Protein AF-A0A0A2BU10-F1 (afdb_monomer_lite)

Sequence (121 aa):
MFIAMEITPDFAKECREDALRKYEDEQQKVGLKMMMMGYYKAKSLLSEEGLKKVFEIDKKRASDEVFNKEFSQKMWLSTEEVWSEVLGKLMIKVTDAYGLKREHDIKFDLPDEDPNLDFFV

Structure (mmCIF, N/CA/C/O backbone):
data_AF-A0A0A2BU10-F1
#
_entry.id   AF-A0A0A2BU10-F1
#
loop_
_atom_site.group_PDB
_atom_site.id
_atom_site.type_symbol
_atom_site.label_atom_id
_atom_site.label_alt_id
_atom_site.label_comp_id
_atom_site.label_asym_id
_atom_site.label_entity_id
_atom_site.label_seq_id
_atom_site.pdbx_PDB_ins_code
_atom_site.Cartn_x
_atom_site.Cartn_y
_atom_site.Cartn_z
_atom_site.occupancy
_atom_site.B_iso_or_equiv
_atom_site.auth_seq_id
_atom_site.auth_comp_id
_atom_site.auth_asym_id
_atom_site.auth_atom_id
_atom_site.pdbx_PDB_model_num
ATOM 1 N N . MET A 1 1 ? 10.791 1.892 -42.647 1.00 36.06 1 MET A N 1
ATOM 2 C CA . MET A 1 1 ? 11.795 2.888 -42.224 1.00 36.06 1 MET A CA 1
ATOM 3 C C . MET A 1 1 ? 11.442 3.280 -40.801 1.00 36.06 1 MET A C 1
ATOM 5 O O . MET A 1 1 ? 10.471 3.998 -40.614 1.00 36.06 1 MET A O 1
ATOM 9 N N . PHE A 1 2 ? 12.116 2.702 -39.806 1.00 45.41 2 PHE A N 1
ATOM 10 C CA . PHE A 1 2 ? 11.942 3.122 -38.417 1.00 45.41 2 PHE A CA 1
ATOM 11 C C . PHE A 1 2 ? 12.769 4.392 -38.233 1.00 45.41 2 PHE A C 1
ATOM 13 O O . PHE A 1 2 ? 13.982 4.363 -38.423 1.00 45.41 2 PHE A O 1
ATOM 20 N N . ILE A 1 3 ? 12.109 5.513 -37.955 1.00 45.59 3 ILE A N 1
ATOM 21 C CA . ILE A 1 3 ? 12.797 6.733 -37.541 1.00 45.59 3 ILE A CA 1
ATOM 22 C C . ILE A 1 3 ? 13.315 6.436 -36.135 1.00 45.59 3 ILE A C 1
ATOM 24 O O . ILE A 1 3 ? 12.519 6.241 -35.219 1.00 45.59 3 ILE A O 1
ATOM 28 N N . ALA A 1 4 ? 14.634 6.322 -35.982 1.00 52.97 4 ALA A N 1
ATOM 29 C CA . ALA A 1 4 ? 15.242 6.306 -34.663 1.00 52.97 4 ALA A CA 1
ATOM 30 C C . ALA A 1 4 ? 14.928 7.661 -34.020 1.00 52.97 4 ALA A C 1
ATOM 32 O O . ALA A 1 4 ? 15.384 8.699 -34.495 1.00 52.97 4 ALA A O 1
ATOM 33 N N . MET A 1 5 ? 14.068 7.657 -33.006 1.00 67.69 5 MET A N 1
ATOM 34 C CA . MET A 1 5 ? 13.774 8.857 -32.239 1.00 67.69 5 MET A CA 1
ATOM 35 C C . MET A 1 5 ? 15.015 9.148 -31.391 1.00 67.69 5 MET A C 1
ATOM 37 O O . MET A 1 5 ? 15.316 8.397 -30.465 1.00 67.69 5 MET A O 1
ATOM 41 N N . GLU A 1 6 ? 15.783 10.178 -31.746 1.00 78.56 6 GLU A N 1
ATOM 42 C CA . GLU A 1 6 ? 16.913 10.609 -30.922 1.00 78.56 6 GLU A CA 1
ATOM 43 C C . GLU A 1 6 ? 16.376 11.189 -29.611 1.00 78.56 6 GLU A C 1
ATOM 45 O O . GLU A 1 6 ? 15.717 12.229 -29.587 1.00 78.56 6 GLU A O 1
ATOM 50 N N . ILE A 1 7 ? 16.635 10.490 -28.507 1.00 83.06 7 ILE A N 1
ATOM 51 C CA . ILE A 1 7 ? 16.296 10.966 -27.168 1.00 83.06 7 ILE A CA 1
ATOM 52 C C . ILE A 1 7 ? 17.326 12.019 -26.768 1.00 83.06 7 ILE A C 1
ATOM 54 O O . ILE A 1 7 ? 18.489 11.705 -26.509 1.00 83.06 7 ILE A O 1
ATOM 58 N N . THR A 1 8 ? 16.896 13.277 -26.701 1.00 91.19 8 THR A N 1
ATOM 59 C CA . THR A 1 8 ? 17.730 14.358 -26.172 1.00 91.19 8 THR A CA 1
ATOM 60 C C . THR A 1 8 ? 17.793 14.285 -24.640 1.00 91.19 8 THR A C 1
ATOM 62 O O . THR A 1 8 ? 16.871 13.756 -24.006 1.00 91.19 8 THR A O 1
ATOM 65 N N . PRO A 1 9 ? 18.848 14.830 -24.004 1.00 88.31 9 PRO A N 1
ATOM 66 C CA . PRO A 1 9 ? 18.928 14.898 -22.545 1.00 88.31 9 PRO A CA 1
ATOM 67 C C . PRO A 1 9 ? 17.725 15.604 -21.904 1.00 88.31 9 PRO A C 1
ATOM 69 O O . PRO A 1 9 ? 17.228 15.143 -20.875 1.00 88.31 9 PRO A O 1
ATOM 72 N N . ASP A 1 10 ? 17.232 16.670 -22.538 1.00 86.56 10 ASP A N 1
ATOM 73 C CA . ASP A 1 10 ? 16.078 17.437 -22.061 1.00 86.56 10 ASP A CA 1
ATOM 74 C C . ASP A 1 10 ? 14.787 16.619 -22.143 1.00 86.56 10 ASP A C 1
ATOM 76 O O . ASP A 1 10 ? 14.052 16.534 -21.161 1.00 86.56 10 ASP A O 1
ATOM 80 N N . PHE A 1 11 ? 14.560 15.917 -23.258 1.00 87.50 11 PHE A N 1
ATOM 81 C CA . PHE A 1 11 ? 13.401 15.035 -23.404 1.00 87.50 11 PHE A CA 1
ATOM 82 C C . PHE A 1 11 ? 13.438 13.869 -22.403 1.00 87.50 11 PHE A C 1
ATOM 84 O O . PHE A 1 11 ? 12.429 13.543 -21.777 1.00 87.50 11 PHE A O 1
ATOM 91 N N . ALA A 1 12 ? 14.614 13.264 -22.186 1.00 86.75 12 ALA A N 1
ATOM 92 C CA . ALA A 1 12 ? 14.791 12.211 -21.185 1.00 86.75 12 ALA A CA 1
ATOM 93 C C . ALA A 1 12 ? 14.513 12.708 -19.759 1.00 86.75 12 ALA A C 1
ATOM 95 O O . ALA A 1 12 ? 13.986 11.967 -18.927 1.00 86.75 12 ALA A O 1
ATOM 96 N N . LYS A 1 13 ? 14.901 13.949 -19.449 1.00 87.94 13 LYS A N 1
ATOM 97 C CA . LYS A 1 13 ? 14.602 14.585 -18.165 1.00 87.94 13 LYS A CA 1
ATOM 98 C C . LYS A 1 13 ? 13.097 14.800 -18.002 1.00 87.94 13 LYS A C 1
ATOM 100 O O . LYS A 1 13 ? 12.555 14.335 -17.004 1.00 87.94 13 LYS A O 1
ATOM 105 N N . GLU A 1 14 ? 12.437 15.393 -18.993 1.00 91.00 14 GLU A N 1
ATOM 106 C CA . GLU A 1 14 ? 10.991 15.648 -18.971 1.00 91.00 14 GLU A CA 1
ATOM 107 C C . GLU A 1 14 ? 10.188 14.353 -18.785 1.00 91.00 14 GLU A C 1
ATOM 109 O O . GLU A 1 14 ? 9.307 14.284 -17.931 1.00 91.00 14 GLU A O 1
ATOM 114 N N . CYS A 1 15 ? 10.552 13.286 -19.503 1.00 89.50 15 CYS A N 1
ATOM 115 C CA . CYS A 1 15 ? 9.907 11.981 -19.363 1.00 89.50 15 CYS A CA 1
ATOM 116 C C . CYS A 1 15 ? 10.041 11.398 -17.946 1.00 89.50 15 CYS A C 1
ATOM 118 O O . CYS A 1 15 ? 9.086 10.819 -17.430 1.00 89.50 15 CYS A O 1
ATOM 120 N N . ARG A 1 16 ? 11.207 11.548 -17.301 1.00 90.50 16 ARG A N 1
ATOM 121 C CA . ARG A 1 16 ? 11.422 11.071 -15.923 1.00 90.50 16 ARG A CA 1
ATOM 122 C C . ARG A 1 16 ? 10.639 11.890 -14.903 1.00 90.50 16 ARG A C 1
ATOM 124 O O . ARG A 1 16 ? 10.041 11.305 -14.007 1.00 90.50 16 ARG A O 1
ATOM 131 N N . GLU A 1 17 ? 10.630 13.211 -15.042 1.00 92.25 17 GLU A N 1
ATOM 132 C CA . GLU A 1 17 ? 9.899 14.10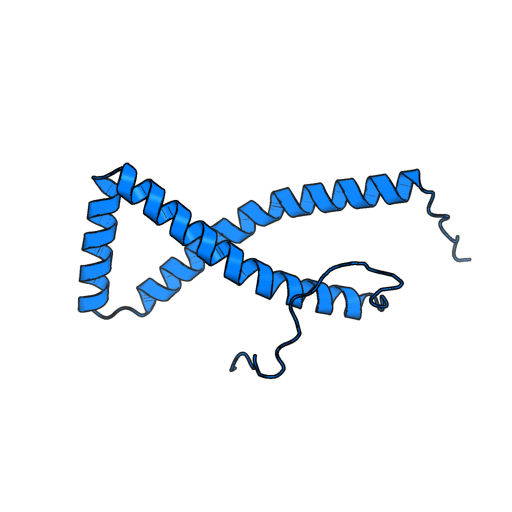8 -14.139 1.00 92.25 17 GLU A CA 1
ATOM 133 C C . GLU A 1 17 ? 8.381 13.911 -14.260 1.00 92.25 17 GLU A C 1
ATOM 135 O O . GLU A 1 17 ? 7.687 13.811 -13.248 1.00 92.25 17 GLU A O 1
ATOM 140 N N . ASP A 1 18 ? 7.862 13.771 -15.484 1.00 95.19 18 ASP A N 1
ATOM 141 C CA . ASP A 1 18 ? 6.446 13.478 -15.714 1.00 95.19 18 ASP A CA 1
ATOM 142 C C . ASP A 1 18 ? 6.043 12.111 -15.143 1.00 95.19 18 ASP A C 1
ATOM 144 O O . ASP A 1 18 ? 5.007 11.998 -14.482 1.00 95.19 18 ASP A O 1
ATOM 148 N N . ALA A 1 19 ? 6.873 11.084 -15.350 1.00 92.62 19 ALA A N 1
ATOM 149 C CA . ALA A 1 19 ? 6.634 9.753 -14.801 1.00 92.62 19 ALA A CA 1
ATOM 150 C C . ALA A 1 19 ? 6.667 9.745 -13.266 1.00 92.62 19 ALA A C 1
ATOM 152 O O . ALA A 1 19 ? 5.787 9.139 -12.657 1.00 92.62 19 ALA A O 1
ATOM 153 N N . LEU A 1 20 ? 7.627 10.440 -12.643 1.00 92.31 20 LEU A N 1
ATOM 154 C CA . LEU A 1 20 ? 7.727 10.543 -11.185 1.00 92.31 20 LEU A CA 1
ATOM 155 C C . LEU A 1 20 ? 6.500 11.237 -10.590 1.00 92.31 20 LEU A C 1
ATOM 157 O O . LEU A 1 20 ? 5.886 10.710 -9.671 1.00 92.31 20 LEU A O 1
ATOM 161 N N . ARG A 1 21 ? 6.083 12.366 -11.168 1.00 94.44 21 ARG A N 1
ATOM 162 C CA . ARG A 1 21 ? 4.884 13.081 -10.720 1.00 94.44 21 ARG A CA 1
ATOM 163 C C . ARG A 1 21 ? 3.631 12.206 -10.808 1.00 94.44 21 ARG A C 1
ATOM 165 O O . ARG A 1 21 ? 2.846 12.147 -9.869 1.00 94.44 21 ARG A O 1
ATOM 172 N N . LYS A 1 22 ? 3.448 11.496 -11.927 1.00 94.38 22 LYS A N 1
ATOM 173 C CA . LYS A 1 22 ? 2.324 10.558 -12.093 1.00 94.38 22 LYS A CA 1
ATOM 174 C C . LYS A 1 22 ? 2.388 9.412 -11.089 1.00 94.38 22 LYS A C 1
ATOM 176 O O . LYS A 1 22 ? 1.353 8.988 -10.587 1.00 94.38 22 LYS A O 1
ATOM 181 N N . TYR A 1 23 ? 3.587 8.913 -10.805 1.00 91.75 23 TYR A N 1
ATOM 182 C CA . TYR A 1 23 ? 3.799 7.900 -9.782 1.00 91.75 23 TYR A CA 1
ATOM 183 C C . TYR A 1 23 ? 3.380 8.406 -8.394 1.00 91.75 23 TYR A C 1
ATOM 185 O O . TYR A 1 23 ? 2.582 7.742 -7.736 1.00 91.75 23 TYR A O 1
ATOM 193 N N . GLU A 1 24 ? 3.844 9.586 -7.980 1.00 90.38 24 GLU A N 1
ATOM 194 C CA . GLU A 1 24 ? 3.511 10.190 -6.682 1.00 90.38 24 GLU A CA 1
ATOM 195 C C . GLU A 1 24 ? 1.996 10.423 -6.533 1.00 90.38 24 GLU A C 1
ATOM 197 O O . GLU A 1 24 ? 1.407 10.085 -5.500 1.00 90.38 24 GLU A O 1
ATOM 202 N N . ASP A 1 25 ? 1.342 10.910 -7.594 1.00 91.44 25 ASP A N 1
ATOM 203 C CA . ASP A 1 25 ? -0.111 11.110 -7.636 1.00 91.44 25 ASP A CA 1
ATOM 204 C C . ASP A 1 25 ? -0.892 9.791 -7.477 1.00 91.44 25 ASP A C 1
ATOM 206 O O . ASP A 1 25 ? -1.939 9.749 -6.821 1.00 91.44 25 ASP A O 1
ATOM 210 N N . GLU A 1 26 ? -0.423 8.700 -8.090 1.00 91.31 26 GLU A N 1
ATOM 211 C CA . GLU A 1 26 ? -1.079 7.390 -8.009 1.00 91.31 26 GLU A CA 1
ATOM 212 C C . GLU A 1 26 ? -0.760 6.646 -6.707 1.00 91.31 26 GLU A C 1
ATOM 214 O O . GLU A 1 26 ? -1.636 5.961 -6.168 1.00 91.31 26 GLU A O 1
ATOM 219 N N . GLN A 1 27 ? 0.440 6.819 -6.145 1.00 89.06 27 GLN A N 1
ATOM 220 C CA . GLN A 1 27 ? 0.873 6.155 -4.913 1.00 89.06 27 GLN A CA 1
ATOM 221 C C . GLN A 1 27 ? -0.093 6.438 -3.758 1.00 89.06 27 GLN A C 1
ATOM 223 O O . GLN A 1 27 ? -0.518 5.512 -3.063 1.00 89.06 27 GLN A O 1
ATOM 228 N N . GLN A 1 28 ? -0.514 7.695 -3.583 1.00 84.69 28 GLN A N 1
ATOM 229 C CA . GLN A 1 28 ? -1.463 8.057 -2.526 1.00 84.69 28 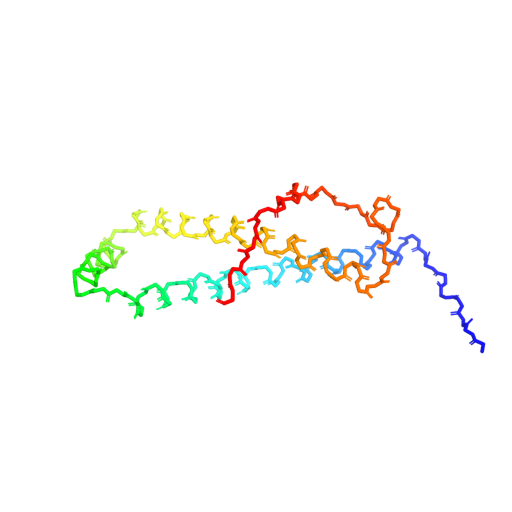GLN A CA 1
ATOM 230 C C . GLN A 1 28 ? -2.830 7.382 -2.716 1.00 84.69 28 GLN A C 1
ATOM 232 O O . GLN A 1 28 ? -3.422 6.868 -1.761 1.00 84.69 28 GLN A O 1
ATOM 237 N N . LYS A 1 29 ? -3.329 7.337 -3.958 1.00 88.88 29 LYS A N 1
ATOM 238 C CA . LYS A 1 29 ? -4.632 6.736 -4.288 1.00 88.88 29 LYS A CA 1
ATOM 239 C C . LYS A 1 29 ? -4.618 5.226 -4.074 1.00 88.88 29 LYS A C 1
ATOM 241 O O . LYS A 1 29 ? -5.583 4.670 -3.543 1.00 88.88 29 LYS A O 1
ATOM 246 N N . VAL A 1 30 ? -3.542 4.562 -4.494 1.00 88.50 30 VAL A N 1
ATOM 247 C CA . VAL A 1 30 ? -3.366 3.114 -4.340 1.00 88.50 30 VAL A CA 1
ATOM 248 C C . VAL A 1 30 ? -3.190 2.749 -2.871 1.00 88.50 30 VAL A C 1
ATOM 250 O O . VAL A 1 30 ? -3.894 1.856 -2.401 1.00 88.50 30 VAL A O 1
ATOM 253 N N . GLY A 1 31 ? -2.356 3.482 -2.126 1.00 87.56 31 GLY A N 1
ATOM 254 C CA . GLY A 1 31 ? -2.157 3.261 -0.692 1.00 87.56 31 GLY A CA 1
ATOM 255 C C . GLY A 1 31 ? -3.471 3.324 0.089 1.00 87.56 31 GLY A C 1
ATOM 256 O O . GLY A 1 31 ? -3.797 2.406 0.842 1.00 87.56 31 GLY A O 1
ATOM 257 N N . LEU A 1 32 ? -4.308 4.338 -0.167 1.00 89.00 32 LEU A N 1
ATOM 258 C CA . LEU A 1 32 ? -5.626 4.439 0.468 1.00 89.00 32 LEU A CA 1
ATOM 259 C C . LEU A 1 32 ? -6.535 3.246 0.120 1.00 89.00 32 LEU A C 1
ATOM 261 O O . LEU A 1 32 ? -7.176 2.675 1.007 1.00 89.00 32 LEU A O 1
ATOM 265 N N . LYS A 1 33 ? -6.581 2.844 -1.157 1.00 90.69 33 LYS A N 1
ATOM 266 C CA . LYS A 1 33 ? -7.381 1.690 -1.599 1.00 90.69 33 LYS A CA 1
ATOM 267 C C . LYS A 1 33 ? -6.907 0.389 -0.955 1.00 90.69 33 LYS A C 1
ATOM 269 O O . LYS A 1 33 ? -7.745 -0.372 -0.476 1.00 90.69 33 LYS A O 1
ATOM 274 N N . MET A 1 34 ? -5.598 0.150 -0.897 1.00 90.56 34 MET A N 1
ATOM 275 C CA . MET A 1 34 ? -5.024 -1.033 -0.251 1.00 90.56 34 MET A CA 1
ATOM 276 C C . MET A 1 34 ? -5.357 -1.081 1.236 1.00 90.56 34 MET A C 1
ATOM 278 O O . MET A 1 34 ? -5.822 -2.115 1.717 1.00 90.56 34 MET A O 1
ATOM 282 N N . MET A 1 35 ? -5.209 0.040 1.945 1.00 90.56 35 MET A N 1
ATOM 283 C CA . MET A 1 35 ? -5.571 0.131 3.359 1.00 90.56 35 MET A CA 1
ATOM 284 C C . MET A 1 35 ? -7.054 -0.218 3.579 1.00 90.56 35 MET A C 1
ATOM 286 O O . MET A 1 35 ? -7.382 -1.019 4.457 1.00 90.56 35 MET A O 1
ATOM 290 N N . MET A 1 36 ? -7.960 0.329 2.757 1.00 90.56 36 MET A N 1
ATOM 291 C CA . MET A 1 36 ? -9.395 0.024 2.835 1.00 90.56 36 MET A CA 1
ATOM 292 C C . MET A 1 36 ? -9.692 -1.449 2.536 1.00 90.56 36 MET A C 1
ATOM 294 O O . MET A 1 36 ? -10.439 -2.090 3.275 1.00 90.56 36 MET A O 1
ATOM 298 N N . MET A 1 37 ? -9.099 -2.001 1.475 1.00 92.75 37 MET A N 1
ATOM 299 C CA . MET A 1 37 ? -9.263 -3.411 1.116 1.00 92.75 37 MET A CA 1
ATOM 300 C C . MET A 1 37 ? -8.777 -4.333 2.235 1.00 92.75 37 MET A C 1
ATOM 302 O O . MET A 1 37 ? -9.498 -5.257 2.609 1.00 92.75 37 MET A O 1
ATOM 306 N N . GLY A 1 38 ? -7.603 -4.055 2.808 1.00 91.56 38 GLY A N 1
ATOM 307 C CA . GLY A 1 38 ? -7.049 -4.805 3.933 1.00 91.56 38 GLY A CA 1
ATOM 308 C C . GLY A 1 38 ? -7.966 -4.763 5.153 1.00 91.56 38 GLY A C 1
ATOM 309 O O . GLY A 1 38 ? -8.283 -5.805 5.725 1.00 91.56 38 GLY A O 1
ATOM 310 N N . TYR A 1 39 ? -8.483 -3.582 5.497 1.00 89.81 39 TYR A N 1
ATOM 311 C CA . TYR A 1 39 ? -9.431 -3.418 6.598 1.00 89.81 39 TYR A CA 1
ATOM 312 C C . TYR A 1 39 ? -10.717 -4.225 6.395 1.00 89.81 39 TYR A C 1
ATOM 314 O O . TYR A 1 39 ? -11.135 -4.962 7.292 1.00 89.81 39 TYR A O 1
ATOM 322 N N . TYR A 1 40 ? -11.344 -4.127 5.219 1.00 92.81 40 TYR A N 1
ATOM 323 C CA . TYR A 1 40 ? -12.577 -4.864 4.937 1.00 92.81 40 TYR A CA 1
ATOM 324 C C . TYR A 1 40 ? -12.346 -6.368 4.866 1.00 92.81 40 TYR A C 1
ATOM 326 O O . TYR A 1 40 ? -13.145 -7.133 5.408 1.00 92.81 40 TYR A O 1
ATOM 334 N N . LYS A 1 41 ? -11.239 -6.801 4.255 1.00 95.25 41 LYS A N 1
ATOM 335 C CA . LYS A 1 41 ? -10.888 -8.217 4.195 1.00 95.25 41 LYS A CA 1
ATOM 336 C C . LYS A 1 41 ? -10.643 -8.773 5.593 1.00 95.25 41 LYS A C 1
ATOM 338 O O . LYS A 1 41 ? -11.230 -9.800 5.921 1.00 95.25 41 LYS A O 1
ATOM 343 N N . ALA A 1 42 ? -9.878 -8.076 6.432 1.00 93.44 42 ALA A N 1
ATOM 344 C CA . ALA A 1 42 ? -9.670 -8.467 7.822 1.00 93.44 42 ALA A CA 1
ATOM 345 C C . ALA A 1 42 ? -11.007 -8.569 8.567 1.00 93.44 42 ALA A C 1
ATOM 347 O O . ALA A 1 42 ? -11.308 -9.624 9.118 1.00 93.44 42 ALA A O 1
ATOM 348 N N . LYS A 1 43 ? -11.855 -7.530 8.497 1.00 92.12 43 LYS A N 1
ATOM 349 C CA . LYS A 1 43 ? -13.188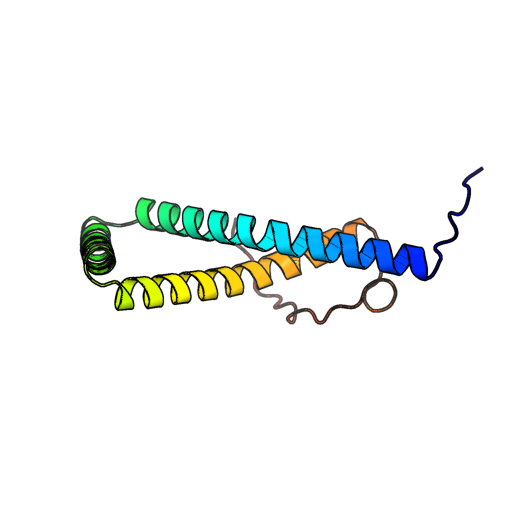 -7.526 9.121 1.00 92.12 43 LYS A CA 1
ATOM 350 C C . LYS A 1 43 ? -14.070 -8.688 8.671 1.00 92.12 43 LYS A C 1
ATOM 352 O O . LYS A 1 43 ? -14.759 -9.266 9.505 1.00 92.12 43 LYS A O 1
ATOM 357 N N . SER A 1 44 ? -14.030 -9.048 7.388 1.00 96.12 44 SER A N 1
ATOM 358 C CA . SER A 1 44 ? -14.829 -10.152 6.835 1.00 96.12 44 SER A CA 1
ATOM 359 C C . SER A 1 44 ? -14.460 -11.532 7.392 1.00 96.12 44 SER A C 1
ATOM 361 O O . SER A 1 44 ? -15.238 -12.469 7.251 1.00 96.12 44 SER A O 1
ATOM 363 N N . LEU A 1 45 ? -13.282 -11.656 8.010 1.00 97.31 45 LEU A N 1
ATOM 364 C CA . LEU A 1 45 ? -12.745 -12.904 8.550 1.00 97.31 45 LEU A CA 1
ATOM 365 C C . LEU A 1 45 ? -12.798 -12.961 10.085 1.00 97.31 45 LEU A C 1
ATOM 367 O O . LEU A 1 45 ? -12.336 -13.935 10.677 1.00 97.31 45 LEU A O 1
ATOM 371 N N . LEU A 1 46 ? -13.318 -11.922 10.749 1.00 97.00 46 LEU A N 1
ATOM 372 C CA . LEU A 1 46 ? -13.345 -11.862 12.208 1.00 97.00 46 LEU A CA 1
ATOM 373 C C . LEU A 1 46 ? -14.418 -12.781 12.792 1.00 97.00 46 LEU A C 1
ATOM 375 O O . LEU A 1 46 ? -15.548 -12.843 12.314 1.00 97.00 46 LEU A O 1
ATOM 379 N N . SER A 1 47 ? -14.074 -13.416 13.910 1.00 97.94 47 SER A N 1
ATOM 380 C CA . SER A 1 47 ? -15.058 -13.998 14.818 1.00 97.94 47 SER A CA 1
ATOM 381 C C . SER A 1 47 ? -15.868 -12.904 15.524 1.00 97.94 47 SER A C 1
ATOM 383 O O . SER A 1 47 ? -15.498 -11.727 15.519 1.00 97.94 47 SER A O 1
ATOM 385 N N . GLU A 1 48 ? -16.937 -13.289 16.222 1.00 97.56 48 GLU A N 1
ATOM 386 C CA . GLU A 1 48 ? -17.702 -12.361 17.066 1.00 97.56 48 GLU A CA 1
ATOM 387 C C . GLU A 1 48 ? -16.828 -11.652 18.114 1.00 97.56 48 GLU A C 1
ATOM 389 O O . GLU A 1 48 ? -17.004 -10.462 18.374 1.00 97.56 48 GLU A O 1
ATOM 394 N N . GLU A 1 49 ? -15.855 -12.355 18.703 1.00 97.44 49 GLU A N 1
ATOM 395 C CA . GLU A 1 49 ? -14.907 -11.755 19.648 1.00 97.44 49 GLU A CA 1
ATOM 396 C C . GLU A 1 49 ? -13.987 -10.738 18.955 1.00 97.44 49 GLU A C 1
ATOM 398 O O . GLU A 1 49 ? -13.740 -9.653 19.485 1.00 97.44 49 GLU A O 1
ATOM 403 N N . GLY A 1 50 ? -13.521 -11.053 17.743 1.00 97.19 50 GLY A N 1
ATOM 404 C CA . GLY A 1 50 ? -12.741 -10.124 16.927 1.00 97.19 50 GLY A CA 1
ATOM 405 C C . GLY A 1 50 ? -13.527 -8.856 16.587 1.00 97.19 50 GLY A C 1
ATOM 406 O O . GLY A 1 50 ? -13.007 -7.749 16.731 1.00 97.19 50 GLY A O 1
ATOM 407 N N . LEU A 1 51 ? -14.801 -8.999 16.213 1.00 96.31 51 LEU A N 1
ATOM 408 C CA . LEU A 1 51 ? -15.690 -7.869 15.932 1.00 96.31 51 LEU A CA 1
ATOM 409 C C . LEU A 1 51 ? -15.889 -6.972 17.159 1.00 96.31 51 LEU A C 1
ATOM 411 O O . LEU A 1 51 ? -15.865 -5.750 17.013 1.00 96.31 51 LEU A O 1
ATOM 415 N N . LYS A 1 52 ? -16.019 -7.546 18.365 1.00 97.31 52 LYS A N 1
ATOM 416 C CA . LYS A 1 52 ? -16.103 -6.770 19.617 1.00 97.31 52 LYS A CA 1
ATOM 417 C C . LYS A 1 52 ? -14.858 -5.908 19.833 1.00 97.31 52 LYS A C 1
ATOM 419 O O . LYS A 1 52 ? -14.994 -4.712 20.074 1.00 97.31 52 LYS A O 1
ATOM 424 N N . LYS A 1 53 ? -13.660 -6.477 19.658 1.00 96.56 53 LYS A N 1
ATOM 425 C CA . LYS A 1 53 ? -12.389 -5.738 19.793 1.00 96.56 53 LYS A CA 1
ATOM 426 C C . LYS A 1 53 ? -12.289 -4.596 18.786 1.00 96.56 53 LYS A C 1
ATOM 428 O O . LYS A 1 53 ? -11.933 -3.476 19.143 1.00 96.56 53 LYS A O 1
ATOM 433 N N . VAL A 1 54 ? -12.637 -4.857 17.525 1.00 94.44 54 VAL A N 1
ATOM 434 C CA . VAL A 1 54 ? -12.608 -3.814 16.492 1.00 94.44 54 VAL A CA 1
ATOM 435 C C . VAL A 1 54 ? -13.629 -2.716 16.776 1.00 94.44 54 VAL A C 1
ATOM 437 O O . VAL A 1 54 ? -13.316 -1.545 16.594 1.00 94.44 54 VAL A O 1
ATOM 440 N N . PHE A 1 55 ? -14.810 -3.059 17.286 1.00 95.06 55 PHE A N 1
ATOM 441 C CA . PHE A 1 55 ? -15.813 -2.075 17.683 1.00 95.06 55 PHE A CA 1
ATOM 442 C C . PHE A 1 55 ? -15.344 -1.171 18.833 1.00 95.06 55 PHE A C 1
ATOM 444 O O . PHE A 1 55 ? -15.592 0.033 18.801 1.00 95.06 55 PHE A O 1
ATOM 451 N N . GLU A 1 56 ? -14.643 -1.714 19.831 1.00 96.44 56 GLU A N 1
ATOM 452 C CA . GLU A 1 56 ? -14.043 -0.919 20.914 1.00 96.44 56 GLU A CA 1
ATOM 453 C C . GLU A 1 56 ? -12.966 0.038 20.392 1.00 96.44 56 GLU A C 1
ATOM 455 O O . GLU A 1 56 ? -12.944 1.211 20.772 1.00 96.44 56 GLU A O 1
ATOM 460 N N . ILE A 1 57 ? -12.117 -0.431 19.472 1.00 95.38 57 ILE A N 1
ATOM 461 C CA . ILE A 1 57 ? -11.109 0.408 18.814 1.00 95.38 57 ILE A CA 1
ATOM 462 C C . ILE A 1 57 ? -11.782 1.504 17.982 1.00 95.38 57 ILE A C 1
ATOM 464 O O . ILE A 1 57 ? -11.425 2.671 18.129 1.00 95.38 57 ILE A O 1
ATOM 468 N N . ASP A 1 58 ? -12.766 1.163 17.145 1.00 93.88 58 ASP A N 1
ATOM 469 C CA . ASP A 1 58 ? -13.491 2.120 16.300 1.00 93.88 58 ASP A CA 1
ATOM 470 C C . ASP A 1 58 ? -14.205 3.181 17.165 1.00 93.88 58 ASP A C 1
ATOM 472 O O . ASP A 1 58 ? -14.152 4.372 16.852 1.00 93.88 58 ASP A O 1
ATOM 476 N N . LYS A 1 59 ? -14.788 2.789 18.309 1.00 96.81 59 LYS A N 1
ATOM 477 C CA . LYS A 1 59 ? -15.334 3.731 19.300 1.00 96.81 59 LYS A CA 1
ATOM 478 C C . LYS A 1 59 ? -14.270 4.666 19.858 1.00 96.81 59 LYS A C 1
ATOM 480 O O . LYS A 1 59 ? -14.493 5.873 19.889 1.00 96.81 59 LYS A O 1
ATOM 485 N N . LYS A 1 60 ? -13.122 4.126 20.276 1.00 97.12 60 LYS A N 1
ATOM 486 C CA . LYS A 1 60 ? -12.022 4.934 20.813 1.00 97.12 60 LYS A CA 1
ATOM 487 C C . LYS A 1 60 ? -11.522 5.939 19.776 1.00 97.12 60 LYS A C 1
ATOM 489 O O . LYS A 1 60 ? -11.345 7.104 20.107 1.00 97.12 60 LYS A O 1
ATOM 494 N N . ARG A 1 61 ? -11.375 5.519 18.515 1.00 95.81 61 ARG A N 1
ATOM 495 C CA . ARG A 1 61 ? -10.999 6.402 17.397 1.00 95.81 61 ARG A CA 1
ATOM 496 C C . ARG A 1 61 ? -11.993 7.540 17.180 1.00 95.81 61 ARG A C 1
ATOM 498 O O . ARG A 1 61 ? -11.580 8.634 16.823 1.00 95.81 61 ARG A O 1
ATOM 505 N N . ALA A 1 62 ? -13.285 7.297 17.383 1.00 95.50 62 ALA A N 1
ATOM 506 C CA . ALA A 1 62 ? -14.302 8.332 17.227 1.00 95.50 62 ALA A CA 1
ATOM 507 C C . ALA A 1 62 ? -14.285 9.374 18.361 1.00 95.50 62 ALA A C 1
ATOM 509 O O . ALA A 1 62 ? -14.697 10.509 18.144 1.00 95.50 62 ALA A O 1
ATOM 510 N N . SER A 1 63 ? -13.833 8.995 19.562 1.00 96.81 63 SER A N 1
ATOM 511 C CA . SER A 1 63 ? -13.842 9.863 20.748 1.00 96.81 63 SER A CA 1
ATOM 512 C C . SER A 1 63 ? -12.491 10.494 21.102 1.00 96.81 63 SER A C 1
ATOM 514 O O . SER A 1 63 ? -12.462 11.437 21.885 1.00 96.81 63 SER A O 1
ATOM 516 N N . ASP A 1 64 ? -11.384 9.958 20.585 1.00 97.56 64 ASP A N 1
ATOM 517 C CA . ASP A 1 64 ? -10.014 10.367 20.913 1.00 97.56 64 ASP A CA 1
ATOM 518 C C . ASP A 1 64 ? -9.237 10.681 19.625 1.00 97.56 64 ASP A C 1
ATOM 520 O O . ASP A 1 64 ? -8.816 9.787 18.885 1.00 97.56 64 ASP A O 1
ATOM 524 N N . GLU A 1 65 ? -9.068 11.977 19.350 1.00 96.88 65 GLU A N 1
ATOM 525 C CA . GLU A 1 65 ? -8.399 12.476 18.146 1.00 96.88 65 GLU A CA 1
ATOM 526 C C . GLU A 1 65 ? -6.911 12.102 18.106 1.00 96.88 65 GLU A C 1
ATOM 528 O O . GLU A 1 65 ? -6.395 11.755 17.040 1.00 96.88 65 GLU A O 1
ATOM 533 N N . VAL A 1 66 ? -6.229 12.115 19.258 1.00 97.56 66 VAL A N 1
ATOM 534 C CA . VAL A 1 66 ? -4.805 11.759 19.355 1.00 97.56 66 VAL A CA 1
ATOM 535 C C . VAL A 1 66 ? -4.634 10.288 19.006 1.00 97.56 66 VAL A C 1
ATOM 537 O O . VAL A 1 66 ? -3.866 9.952 18.102 1.00 97.56 66 VAL A O 1
ATOM 540 N N . PHE A 1 67 ? -5.434 9.423 19.631 1.00 97.25 67 PHE A N 1
ATOM 541 C CA . PHE A 1 67 ? -5.436 7.999 19.316 1.00 97.25 67 PHE A CA 1
ATOM 542 C C . PHE A 1 67 ? -5.794 7.739 17.850 1.00 97.25 67 PHE A C 1
ATOM 544 O O . PHE A 1 67 ? -5.174 6.897 17.200 1.00 97.25 67 PHE 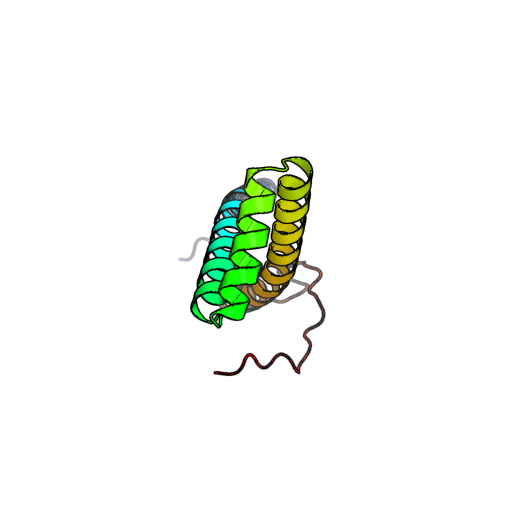A O 1
ATOM 551 N N . ASN A 1 68 ? -6.773 8.458 17.294 1.00 95.88 68 ASN A N 1
ATOM 552 C CA . ASN A 1 68 ? -7.146 8.296 15.892 1.00 95.88 68 ASN A CA 1
ATOM 553 C C . ASN A 1 68 ? -6.013 8.690 14.936 1.00 95.88 68 ASN A C 1
ATOM 555 O O . ASN A 1 68 ? -5.793 8.002 13.935 1.00 95.88 68 ASN A O 1
ATOM 559 N N . LYS A 1 69 ? -5.285 9.770 15.239 1.00 95.81 69 LYS A N 1
ATOM 560 C CA . LYS A 1 69 ? -4.139 10.214 14.443 1.00 95.81 69 LYS A CA 1
ATOM 561 C C . LYS A 1 69 ? -3.006 9.192 14.489 1.00 95.81 69 LYS A C 1
ATOM 563 O O . LYS A 1 69 ? -2.532 8.787 13.431 1.00 95.81 69 LYS A O 1
ATOM 568 N N . GLU A 1 70 ? -2.633 8.724 15.679 1.00 96.62 70 GLU A N 1
ATOM 569 C CA . GLU A 1 70 ? -1.596 7.698 15.863 1.00 96.62 70 GLU A CA 1
ATOM 570 C C . GLU A 1 70 ? -1.965 6.386 15.166 1.00 96.62 70 GLU A C 1
ATOM 572 O O . GLU A 1 70 ? -1.156 5.805 14.441 1.00 96.62 70 GLU A O 1
ATOM 577 N N . PHE A 1 71 ? -3.212 5.937 15.331 1.00 94.00 71 PHE A N 1
ATOM 578 C CA . PHE A 1 71 ? -3.711 4.733 14.678 1.00 94.00 71 PHE A CA 1
ATOM 579 C C . PHE A 1 71 ? -3.653 4.868 13.154 1.00 94.00 71 PHE A C 1
ATOM 581 O O . PHE A 1 71 ? -3.172 3.966 12.473 1.00 94.00 71 PHE A O 1
ATOM 588 N N . SER A 1 72 ? -4.107 5.999 12.611 1.00 91.44 72 SER A N 1
ATOM 589 C CA . SER A 1 72 ? -4.113 6.235 11.163 1.00 91.44 72 SER A CA 1
ATOM 590 C C . SER A 1 72 ? -2.696 6.316 10.592 1.00 91.44 72 SER A C 1
ATOM 592 O O . SER A 1 72 ? -2.438 5.737 9.542 1.00 91.44 72 SER A O 1
ATOM 594 N N . GLN A 1 73 ? -1.762 6.956 11.304 1.00 93.44 73 GLN A N 1
ATOM 595 C CA . GLN A 1 73 ? -0.345 6.984 10.927 1.00 93.44 73 GLN A CA 1
ATOM 596 C C . GLN A 1 73 ? 0.268 5.584 10.933 1.00 93.44 73 GLN A C 1
ATOM 598 O O . GLN A 1 73 ? 0.937 5.208 9.976 1.00 93.44 73 GLN A O 1
ATOM 603 N N . LYS A 1 74 ? -0.004 4.783 11.968 1.00 93.81 74 LYS A N 1
ATOM 604 C CA . LYS A 1 74 ? 0.476 3.400 12.039 1.00 93.81 74 LYS A CA 1
ATOM 605 C C . LYS A 1 74 ? -0.055 2.559 10.878 1.00 93.81 74 LYS A C 1
ATOM 607 O O . LYS A 1 74 ? 0.716 1.848 10.244 1.00 93.81 74 LYS A O 1
ATOM 612 N N . MET A 1 75 ? -1.352 2.659 10.582 1.00 90.88 75 MET A N 1
ATOM 613 C CA . MET A 1 75 ? -1.957 1.932 9.463 1.00 90.88 75 MET A CA 1
ATOM 614 C C . MET A 1 75 ? -1.396 2.379 8.112 1.00 90.88 75 MET A C 1
ATOM 616 O O . MET A 1 75 ? -1.185 1.535 7.241 1.00 90.88 75 MET A O 1
ATOM 620 N N . TRP A 1 76 ? -1.131 3.678 7.946 1.00 90.81 76 TRP A N 1
ATOM 621 C CA . TRP A 1 76 ? -0.484 4.205 6.749 1.00 90.81 76 TRP A CA 1
ATOM 622 C C . TRP A 1 76 ? 0.922 3.629 6.572 1.00 90.81 76 TRP A C 1
ATOM 624 O O . TRP A 1 76 ? 1.189 3.041 5.531 1.00 90.81 76 TRP A O 1
ATOM 634 N N . LEU A 1 77 ? 1.771 3.699 7.603 1.00 91.94 77 LEU A N 1
ATOM 635 C CA . LEU A 1 77 ? 3.141 3.174 7.555 1.00 91.94 77 LEU A CA 1
ATOM 636 C C . LEU A 1 77 ? 3.173 1.674 7.239 1.00 91.94 77 LEU A C 1
ATOM 638 O O . LEU A 1 77 ? 3.921 1.253 6.365 1.00 91.94 77 LEU A O 1
ATOM 642 N N . SER A 1 78 ? 2.314 0.873 7.879 1.00 90.75 78 SER A N 1
ATOM 643 C CA . SER A 1 78 ? 2.214 -0.559 7.563 1.00 90.75 78 SER A CA 1
ATOM 644 C C . SER A 1 78 ? 1.725 -0.817 6.135 1.00 90.75 78 SER A C 1
ATOM 646 O O . SER A 1 78 ? 2.125 -1.795 5.512 1.00 90.75 78 SER A O 1
ATOM 648 N N . THR A 1 79 ? 0.855 0.043 5.599 1.00 90.38 79 THR A N 1
ATOM 649 C CA . THR A 1 79 ? 0.403 -0.075 4.205 1.00 90.38 79 THR A CA 1
ATOM 650 C C . THR A 1 79 ? 1.522 0.296 3.235 1.00 90.38 79 THR A C 1
ATOM 652 O O . THR A 1 79 ? 1.699 -0.386 2.232 1.00 90.38 79 THR A O 1
ATOM 655 N N . GLU A 1 80 ? 2.279 1.351 3.534 1.00 89.38 80 GLU A N 1
ATOM 656 C CA . GLU A 1 80 ? 3.415 1.811 2.736 1.00 89.38 80 GLU A CA 1
ATOM 657 C C . GLU A 1 80 ? 4.542 0.775 2.698 1.00 89.38 80 GLU A C 1
ATOM 659 O O . GLU A 1 80 ? 5.078 0.510 1.624 1.00 89.38 80 GLU A O 1
ATOM 664 N N . GLU A 1 81 ? 4.843 0.135 3.828 1.00 89.06 81 GLU A N 1
ATOM 665 C CA . GLU A 1 81 ? 5.819 -0.954 3.927 1.00 89.06 81 GLU A CA 1
ATOM 666 C C . GLU A 1 81 ? 5.452 -2.121 2.995 1.00 89.06 81 GLU A C 1
ATOM 668 O O . GLU A 1 81 ? 6.224 -2.478 2.105 1.00 89.06 81 GLU A O 1
ATOM 673 N N . VAL A 1 82 ? 4.230 -2.651 3.126 1.00 88.06 82 VAL A N 1
ATOM 674 C CA . VAL A 1 82 ? 3.748 -3.769 2.295 1.00 88.06 82 VAL A CA 1
ATOM 675 C C . VAL A 1 82 ? 3.654 -3.371 0.820 1.00 88.06 82 VAL A C 1
ATOM 677 O O . VAL A 1 82 ? 4.017 -4.146 -0.066 1.00 88.06 82 VAL A O 1
ATOM 680 N N . TRP A 1 83 ? 3.161 -2.164 0.528 1.00 88.50 83 TRP A N 1
ATOM 681 C CA . TRP A 1 83 ? 3.044 -1.686 -0.847 1.00 88.50 83 TRP A CA 1
ATOM 682 C C . TRP A 1 83 ? 4.407 -1.514 -1.510 1.00 88.50 83 TRP A C 1
ATOM 684 O O . TRP A 1 83 ? 4.548 -1.881 -2.672 1.00 88.50 83 TRP A O 1
ATOM 694 N N . SER A 1 84 ? 5.408 -1.008 -0.791 1.00 86.56 84 SER A N 1
ATOM 695 C CA . SER A 1 84 ? 6.754 -0.807 -1.335 1.00 86.56 84 SER A CA 1
ATOM 696 C C . SER A 1 84 ? 7.378 -2.126 -1.793 1.00 86.56 84 SER A C 1
ATOM 698 O O . SER A 1 84 ? 7.965 -2.188 -2.873 1.00 86.56 84 SER A O 1
ATOM 700 N N . GLU A 1 85 ? 7.175 -3.206 -1.035 1.00 87.25 85 GLU A N 1
ATOM 701 C CA . GLU A 1 85 ? 7.631 -4.544 -1.423 1.00 87.25 85 GLU A CA 1
ATOM 702 C C . GLU A 1 85 ? 6.921 -5.047 -2.696 1.00 87.25 85 GLU A C 1
ATOM 704 O O . GLU A 1 85 ? 7.559 -5.502 -3.651 1.00 87.25 85 GLU A O 1
ATOM 709 N N . VAL A 1 86 ? 5.589 -4.928 -2.741 1.00 88.25 86 VAL A N 1
ATOM 710 C CA . VAL A 1 86 ? 4.775 -5.343 -3.897 1.00 88.25 86 VAL A CA 1
ATOM 711 C C . VAL A 1 86 ? 5.116 -4.519 -5.140 1.00 88.25 86 VAL A C 1
ATOM 713 O O . VAL A 1 86 ? 5.230 -5.069 -6.238 1.00 88.25 86 VAL A O 1
ATOM 716 N N . LEU A 1 87 ? 5.309 -3.212 -4.979 1.00 89.75 87 LEU A N 1
ATOM 717 C CA . LEU A 1 87 ? 5.694 -2.302 -6.047 1.0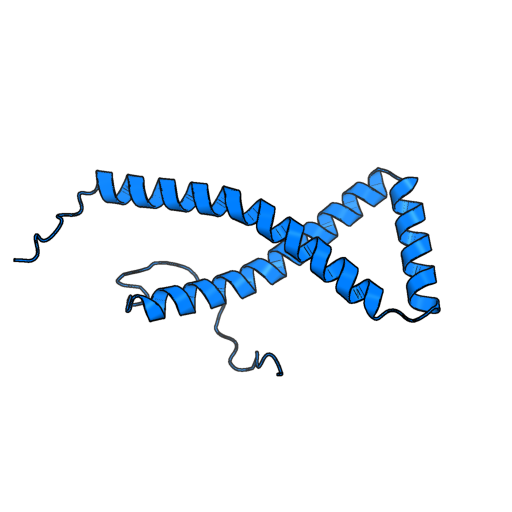0 89.75 87 LEU A CA 1
ATOM 718 C C . LEU A 1 87 ? 7.077 -2.654 -6.597 1.00 89.75 87 LEU A C 1
ATOM 720 O O . LEU A 1 87 ? 7.226 -2.717 -7.815 1.00 89.75 87 LEU A O 1
ATOM 724 N N . GLY A 1 88 ? 8.059 -2.948 -5.739 1.00 88.25 88 GLY A N 1
ATOM 725 C CA . GLY A 1 88 ? 9.383 -3.402 -6.172 1.00 88.25 88 GLY A CA 1
ATOM 726 C C . GLY A 1 88 ? 9.298 -4.656 -7.049 1.00 88.25 88 GLY A C 1
ATOM 727 O O . GLY A 1 88 ? 9.855 -4.698 -8.149 1.00 88.25 88 GLY A O 1
ATOM 728 N N . LYS A 1 89 ? 8.494 -5.643 -6.632 1.00 88.94 89 LYS A N 1
ATOM 729 C CA . LYS A 1 89 ? 8.224 -6.858 -7.422 1.00 88.94 89 LYS A CA 1
ATOM 730 C C . LYS A 1 89 ? 7.532 -6.546 -8.754 1.00 88.94 89 LYS A C 1
ATOM 732 O O . LYS A 1 89 ? 7.902 -7.107 -9.787 1.00 88.94 89 LYS A O 1
ATOM 737 N N . LEU A 1 90 ? 6.556 -5.637 -8.765 1.00 90.44 90 LEU A N 1
ATOM 738 C CA . LEU A 1 90 ? 5.887 -5.201 -9.993 1.00 90.44 90 LEU A CA 1
ATOM 739 C C . LEU A 1 90 ? 6.857 -4.486 -10.945 1.00 90.44 90 LEU A C 1
ATOM 741 O O . LEU A 1 90 ? 6.853 -4.776 -12.140 1.00 90.44 90 LEU A O 1
ATOM 745 N N . MET A 1 91 ? 7.709 -3.597 -10.432 1.00 90.38 91 MET A N 1
ATOM 746 C CA . MET A 1 91 ? 8.720 -2.880 -11.214 1.00 90.38 91 MET A CA 1
ATOM 747 C C . MET A 1 91 ? 9.687 -3.840 -11.899 1.00 90.38 91 MET A C 1
ATOM 749 O O . MET A 1 91 ? 9.981 -3.652 -13.080 1.00 90.38 91 MET A O 1
ATOM 753 N N . ILE A 1 92 ? 10.122 -4.897 -11.206 1.00 87.94 92 ILE A N 1
ATOM 754 C CA . ILE A 1 92 ? 10.924 -5.973 -11.802 1.00 87.94 92 ILE A CA 1
ATOM 755 C C . ILE A 1 92 ? 10.177 -6.597 -12.987 1.00 87.94 92 ILE A C 1
ATOM 757 O O . ILE A 1 92 ? 10.707 -6.630 -14.094 1.00 87.94 92 ILE A O 1
ATOM 761 N N . LYS A 1 93 ? 8.920 -7.021 -12.796 1.00 90.31 93 LYS A N 1
ATOM 762 C CA . LYS A 1 93 ? 8.131 -7.657 -13.867 1.00 90.31 93 LYS A CA 1
ATOM 763 C C . LYS A 1 93 ? 7.887 -6.736 -15.058 1.00 90.31 93 LYS A C 1
ATOM 765 O O . LYS A 1 93 ? 7.927 -7.193 -16.197 1.00 90.31 93 LYS A O 1
ATOM 770 N N . VAL A 1 94 ? 7.651 -5.449 -14.812 1.00 90.56 94 VAL A N 1
ATOM 771 C CA . VAL A 1 94 ? 7.503 -4.442 -15.869 1.00 90.56 94 VAL A CA 1
ATOM 772 C C . VAL A 1 94 ? 8.821 -4.268 -16.628 1.00 90.56 94 VAL A C 1
ATOM 774 O O . VAL A 1 94 ? 8.822 -4.292 -17.855 1.00 90.56 94 VAL A O 1
ATOM 777 N N . THR A 1 95 ? 9.942 -4.155 -15.915 1.00 88.44 95 THR A N 1
ATOM 778 C CA . THR A 1 95 ? 11.294 -4.034 -16.492 1.00 88.44 95 THR A CA 1
ATOM 779 C C . THR A 1 95 ? 11.626 -5.229 -17.384 1.00 88.44 95 THR A C 1
ATOM 781 O O . THR A 1 95 ? 12.022 -5.043 -18.537 1.00 88.44 95 THR A O 1
ATOM 784 N N . ASP A 1 96 ? 11.384 -6.444 -16.885 1.00 88.56 96 ASP A N 1
ATOM 785 C CA . ASP A 1 96 ? 11.589 -7.691 -17.624 1.00 88.56 96 ASP A CA 1
ATOM 786 C C . ASP A 1 96 ? 10.711 -7.738 -18.886 1.00 88.56 96 ASP A C 1
ATOM 788 O O . ASP A 1 96 ? 11.181 -8.116 -19.959 1.00 88.56 96 ASP A O 1
ATOM 792 N N . ALA A 1 97 ? 9.448 -7.302 -18.790 1.00 92.50 97 ALA A N 1
ATOM 793 C CA . ALA A 1 97 ? 8.523 -7.262 -19.924 1.00 92.50 97 ALA A CA 1
ATOM 794 C C . ALA A 1 97 ? 8.954 -6.273 -21.022 1.00 92.50 97 ALA A C 1
ATOM 796 O O . ALA A 1 97 ? 8.708 -6.526 -22.201 1.00 92.50 97 ALA A O 1
ATOM 797 N N . TYR A 1 98 ? 9.624 -5.176 -20.657 1.00 90.31 98 TYR A N 1
ATOM 798 C CA . TYR A 1 98 ? 10.244 -4.255 -21.615 1.00 90.31 98 TYR A CA 1
ATOM 799 C C . TYR A 1 98 ? 11.596 -4.757 -22.157 1.00 90.31 98 TYR A C 1
ATOM 801 O O . TYR A 1 98 ? 12.153 -4.132 -23.059 1.00 90.31 98 TYR A O 1
ATOM 809 N N . GLY A 1 99 ? 12.130 -5.870 -21.641 1.00 90.75 99 GLY A N 1
ATOM 810 C CA . GLY A 1 99 ? 13.443 -6.398 -22.021 1.00 90.75 99 GLY A CA 1
ATOM 811 C C . GLY A 1 99 ? 14.614 -5.529 -21.551 1.00 90.75 99 GLY A C 1
ATOM 812 O O . GLY A 1 99 ? 15.691 -5.589 -22.146 1.00 90.75 99 GLY A O 1
ATOM 813 N N . LEU A 1 100 ? 14.404 -4.708 -20.517 1.00 88.94 100 LEU A N 1
ATOM 814 C CA . LEU A 1 100 ? 15.409 -3.786 -19.990 1.00 88.94 100 LEU A CA 1
ATOM 815 C C . LEU A 1 100 ? 16.393 -4.529 -19.083 1.00 88.94 100 LEU A C 1
ATOM 817 O O . LEU A 1 100 ? 16.008 -5.314 -18.216 1.00 88.94 100 LEU A O 1
ATOM 821 N N . LYS A 1 101 ? 17.684 -4.256 -19.254 1.00 83.88 101 LYS A N 1
ATOM 822 C CA . LYS A 1 101 ? 18.748 -4.818 -18.424 1.00 83.88 101 LYS A CA 1
ATOM 823 C C . LYS A 1 101 ? 18.909 -4.005 -17.146 1.00 83.88 101 LYS A C 1
ATOM 825 O O . LYS A 1 101 ? 19.120 -2.790 -17.189 1.00 83.88 101 LYS A O 1
ATOM 830 N N . ARG A 1 102 ? 18.885 -4.697 -16.006 1.00 74.88 102 ARG A N 1
ATOM 831 C CA . ARG A 1 102 ? 19.237 -4.122 -14.699 1.00 74.88 102 ARG A CA 1
ATOM 832 C C . ARG A 1 102 ? 20.650 -3.518 -14.764 1.00 74.88 102 ARG A C 1
ATOM 834 O O . ARG A 1 102 ? 21.501 -4.029 -15.488 1.00 74.88 102 ARG A O 1
ATOM 841 N N . GLU A 1 103 ? 20.864 -2.405 -14.064 1.00 70.50 103 GLU A N 1
ATOM 842 C CA . GLU A 1 103 ? 22.125 -1.636 -13.975 1.00 70.50 103 GLU A CA 1
ATOM 843 C C . GLU A 1 103 ? 22.595 -0.928 -15.260 1.00 70.50 103 GLU A C 1
ATOM 845 O O . GLU A 1 103 ? 23.328 0.061 -15.179 1.00 70.50 103 GLU A O 1
ATOM 850 N N . HIS A 1 104 ? 22.148 -1.374 -16.436 1.00 77.69 104 HIS A N 1
ATOM 851 C CA . HIS A 1 104 ? 22.439 -0.732 -17.718 1.00 77.69 104 HIS A CA 1
ATOM 852 C C . HIS A 1 104 ? 21.309 0.206 -18.156 1.00 77.69 104 HIS A C 1
ATOM 854 O O . HIS A 1 104 ? 21.534 1.399 -18.357 1.00 77.69 104 HIS A O 1
ATOM 860 N N . ASP A 1 105 ? 20.090 -0.324 -18.270 1.00 81.56 105 ASP A N 1
ATOM 861 C CA . ASP A 1 105 ? 18.925 0.412 -18.774 1.00 81.56 105 ASP A CA 1
ATOM 862 C C . ASP A 1 105 ? 18.107 1.039 -17.641 1.00 81.56 105 ASP A C 1
ATOM 864 O O . ASP A 1 105 ? 17.400 2.027 -17.847 1.00 81.56 105 ASP A O 1
ATOM 868 N N . ILE A 1 106 ? 18.216 0.486 -16.429 1.00 77.25 106 ILE A N 1
ATOM 869 C CA . ILE A 1 106 ? 17.466 0.940 -15.263 1.00 77.25 106 ILE A CA 1
ATOM 870 C C . ILE A 1 106 ? 18.317 0.900 -13.993 1.00 77.25 106 ILE A C 1
ATOM 872 O O . ILE A 1 106 ? 19.123 -0.011 -13.794 1.00 77.25 106 ILE A O 1
ATOM 876 N N . LYS A 1 107 ? 18.145 1.910 -13.135 1.00 70.31 107 LYS A N 1
ATOM 877 C CA . LYS A 1 107 ? 18.866 2.052 -11.866 1.00 70.31 107 LYS A CA 1
ATOM 878 C C . LYS A 1 107 ? 17.859 2.142 -10.728 1.00 70.31 107 LYS A C 1
ATOM 880 O O . LYS A 1 107 ? 17.140 3.133 -10.638 1.00 70.31 107 LYS A O 1
ATOM 885 N N . PHE A 1 108 ? 17.823 1.126 -9.878 1.00 66.88 108 PHE A N 1
ATOM 886 C CA . PHE A 1 108 ? 17.120 1.159 -8.601 1.00 66.88 108 PHE A CA 1
ATOM 887 C C . PHE A 1 108 ? 17.792 0.210 -7.607 1.00 66.88 108 PHE A C 1
ATOM 889 O O . PHE A 1 108 ? 18.252 -0.860 -8.004 1.00 66.88 108 PHE A O 1
ATOM 896 N N . ASP A 1 109 ? 17.817 0.606 -6.334 1.00 56.09 109 ASP A N 1
ATOM 897 C CA . ASP A 1 109 ? 18.166 -0.272 -5.217 1.00 56.09 109 ASP A CA 1
ATOM 898 C C . ASP A 1 109 ? 16.933 -1.134 -4.915 1.00 56.09 109 ASP A C 1
ATOM 900 O O . ASP A 1 109 ? 15.930 -0.642 -4.394 1.00 56.09 109 ASP A O 1
ATOM 904 N N . LEU A 1 110 ? 16.953 -2.401 -5.329 1.00 55.50 110 LEU A N 1
ATOM 905 C CA . LEU A 1 110 ? 15.882 -3.343 -5.004 1.00 55.50 110 LEU A CA 1
ATOM 906 C C . LEU A 1 110 ? 16.118 -3.922 -3.600 1.00 55.50 110 LEU A C 1
ATOM 908 O O . LEU A 1 110 ? 17.270 -4.186 -3.253 1.00 55.50 110 LEU A O 1
ATOM 912 N N . PRO A 1 111 ? 15.062 -4.171 -2.801 1.00 51.22 111 PRO A N 1
ATOM 913 C CA . PRO A 1 111 ? 15.184 -5.079 -1.668 1.00 51.22 111 PRO A CA 1
ATOM 914 C C . PRO A 1 111 ? 15.584 -6.462 -2.200 1.00 51.22 111 PRO A C 1
ATOM 916 O O . PRO A 1 111 ? 15.049 -6.892 -3.226 1.00 51.22 111 PRO A O 1
ATOM 919 N N . ASP A 1 112 ? 16.542 -7.117 -1.538 1.00 50.53 112 ASP A N 1
ATOM 920 C CA . ASP A 1 112 ? 17.052 -8.433 -1.939 1.00 50.53 112 ASP A CA 1
ATOM 921 C C . ASP A 1 112 ? 15.889 -9.388 -2.264 1.00 50.53 112 ASP A C 1
ATOM 923 O O . ASP A 1 112 ? 14.928 -9.503 -1.498 1.00 50.53 112 ASP A O 1
ATOM 927 N N . GLU A 1 113 ? 15.956 -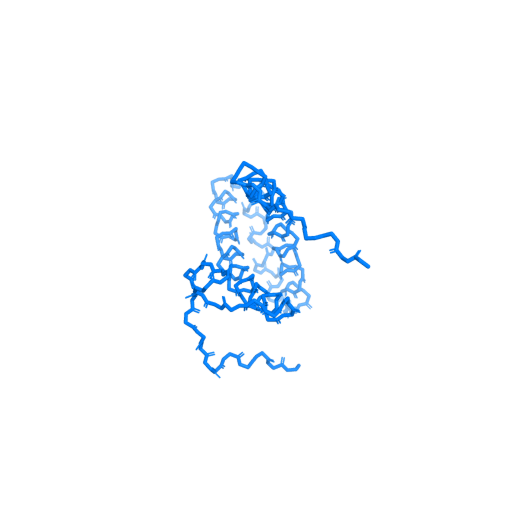10.055 -3.422 1.00 49.34 113 GLU A N 1
ATOM 928 C CA . GLU A 1 113 ? 15.012 -11.118 -3.773 1.00 49.34 113 GLU A CA 1
ATOM 929 C C . GLU A 1 113 ? 15.144 -12.227 -2.714 1.00 49.34 113 GLU A C 1
ATOM 931 O O . GLU A 1 113 ? 16.080 -13.019 -2.776 1.00 49.34 113 GLU A O 1
ATOM 936 N N . ASP A 1 114 ? 14.241 -12.290 -1.726 1.00 47.03 114 ASP A N 1
ATOM 937 C CA . ASP A 1 114 ? 14.126 -13.466 -0.858 1.00 47.03 114 ASP A CA 1
ATOM 938 C C . ASP A 1 114 ? 13.490 -14.600 -1.681 1.00 47.03 114 ASP A C 1
ATOM 940 O O . ASP A 1 114 ? 12.308 -14.509 -2.047 1.00 47.03 114 ASP A O 1
ATOM 944 N N . PRO A 1 115 ? 14.240 -15.676 -1.986 1.00 50.41 115 PRO A N 1
ATOM 945 C CA . PRO A 1 115 ? 13.746 -16.792 -2.783 1.00 50.41 115 PRO A CA 1
ATOM 946 C C . PRO A 1 115 ? 12.646 -17.612 -2.085 1.00 50.41 115 PRO A C 1
ATOM 948 O O . PRO A 1 115 ? 12.127 -18.537 -2.703 1.00 50.41 115 PRO A O 1
ATOM 951 N N . ASN A 1 116 ? 12.272 -17.302 -0.835 1.00 42.62 116 ASN A N 1
ATOM 952 C CA . ASN A 1 116 ? 11.236 -18.021 -0.082 1.00 42.62 116 ASN A CA 1
ATOM 953 C C . ASN A 1 116 ? 9.873 -17.314 -0.010 1.00 42.62 116 ASN A C 1
ATOM 955 O O . ASN A 1 116 ? 8.963 -17.828 0.641 1.00 42.62 116 ASN A O 1
ATOM 959 N N . LEU A 1 117 ? 9.684 -16.164 -0.665 1.00 41.16 117 LEU A N 1
ATOM 960 C CA . LEU A 1 117 ? 8.370 -15.510 -0.747 1.00 41.16 117 LEU A CA 1
ATOM 961 C C . LEU A 1 117 ? 7.509 -16.126 -1.865 1.00 41.16 117 LEU A C 1
ATOM 963 O O . LEU A 1 117 ? 7.076 -15.450 -2.800 1.00 41.16 117 LEU A O 1
ATOM 967 N N . ASP A 1 118 ? 7.240 -17.426 -1.726 1.00 39.16 118 ASP A N 1
ATOM 968 C CA . ASP A 1 118 ? 6.116 -18.099 -2.373 1.00 39.16 118 ASP A CA 1
ATOM 969 C C . ASP A 1 118 ? 4.824 -17.537 -1.763 1.00 39.16 118 ASP A C 1
ATOM 971 O O . ASP A 1 118 ? 4.380 -17.933 -0.681 1.00 39.16 118 ASP A O 1
ATOM 975 N N . PHE A 1 119 ? 4.196 -16.581 -2.448 1.00 41.22 119 PHE A N 1
ATOM 976 C CA . PHE A 1 119 ? 2.794 -16.288 -2.179 1.00 41.22 119 PHE A CA 1
ATOM 977 C C . PHE A 1 119 ? 1.982 -17.501 -2.640 1.00 41.22 119 PHE A C 1
ATOM 979 O O . PHE A 1 119 ? 1.813 -17.731 -3.837 1.00 41.22 119 PHE A O 1
ATOM 986 N N . PHE A 1 120 ? 1.531 -18.300 -1.672 1.00 37.28 120 PHE A N 1
ATOM 987 C CA . PHE A 1 120 ? 0.586 -19.392 -1.872 1.00 37.28 120 PHE A CA 1
ATOM 988 C C . PHE A 1 120 ? -0.604 -18.958 -2.749 1.00 37.28 120 PHE A C 1
ATOM 990 O O . PHE A 1 120 ? -1.125 -17.850 -2.601 1.00 37.28 120 PHE A O 1
ATOM 997 N N . VAL A 1 121 ? -0.992 -19.881 -3.638 1.00 37.16 121 VAL A N 1
ATOM 998 C CA . VAL A 1 121 ? -2.219 -19.916 -4.458 1.00 37.16 121 VAL A CA 1
ATOM 999 C C . VAL A 1 121 ? -3.469 -19.574 -3.649 1.00 37.16 121 VAL A C 1
ATOM 1001 O O . VAL A 1 121 ? -3.592 -20.091 -2.515 1.00 37.16 121 VAL A O 1
#

Foldseek 3Di:
DDDPDDCDPVNVVVVVVVVVVVVVVVVVVVLVVQLVVVVVVVVVPDDPVRVVVVVVLVVCLVVPVVSVVVVVVVSSVVSCVVVLLVVLVVVVVVCVVVVHDEPPRDDDDGDDPPVPPPPDD

pLDDT: mean 84.13, std 16.72, range [36.06, 97.94]

Radius of gyration: 20.71 Å; chains: 1; bounding box: 40×37×63 Å

Secondary structure (DSSP, 8-state):
--------HHHHHHHHHHHHHHHHHHHHHHHHHHHHHHHHHHHHT--HHHHHHHHHHHHHHHH-HHHHHHHHHHHHHHHHHHHHHHHHHHHHHHHHHTTPPBTTTB---PPP--TT-----